Protein AF-A0A6I3SQH8-F1 (afdb_monomer_lite)

Organism: NCBI:txid1949069

Foldseek 3Di:
DDDDDDPPPPVVVVVVVVVVVLVVLVVVLVVLLVVLQVLVVVVPPDDPVVSVVVNVVSLVVNLVSLLVNLLVVVCVLDPDNLVVCVVVVQLLSVLLSVLLSLLLSLQLVLLVVQDPHVVSSVVSSVVLSVQLSVQLVVLDVVVDPLVVCSSVSVNVSSNVNSNSNNVSSNVSSVVSD

InterPro domains:
  IPR007140 Protein of unknown function DUF350 [PF03994] (52-176)

pLDDT: mean 79.18, std 15.87, range [34.41, 96.31]

Sequence (177 aa):
MRRRIRRGSESFCSSRALSLNIFRLICCVISFYRQASYYNSLRDKNGIIVYAVANYLIHLFLAAALLAVFFRAYTWMTPYDEVLLIRQGNHAAMLSLGGALLGFSLTIASSLLHTRNYQEFFAWAFGAMIVQALAYAIASRTLKNAKDQIESGNSAFGGLLGAIALAIGGINAACVS

Structure (mmCIF, N/CA/C/O backbone):
data_AF-A0A6I3SQH8-F1
#
_entry.id   AF-A0A6I3SQH8-F1
#
loop_
_atom_site.group_PDB
_atom_site.id
_atom_site.type_symbol
_atom_site.label_atom_id
_atom_site.label_alt_id
_atom_site.label_comp_id
_atom_site.label_asym_id
_atom_site.label_entity_id
_atom_site.label_seq_id
_atom_site.pdbx_PDB_ins_code
_atom_site.Cartn_x
_atom_site.Cartn_y
_atom_site.Cartn_z
_atom_site.occupancy
_atom_site.B_iso_or_equiv
_atom_site.auth_seq_id
_atom_site.auth_comp_id
_atom_site.auth_asym_id
_atom_site.auth_atom_id
_atom_site.pdbx_PDB_model_num
ATOM 1 N N . MET A 1 1 ? -32.405 -33.606 18.187 1.00 43.47 1 MET A N 1
ATOM 2 C CA . MET A 1 1 ? -31.352 -32.759 18.796 1.00 43.47 1 MET A CA 1
ATOM 3 C C . MET A 1 1 ? -29.968 -33.258 18.368 1.00 43.47 1 MET A C 1
ATOM 5 O O . MET A 1 1 ? -29.468 -34.172 18.998 1.00 43.47 1 MET A O 1
ATOM 9 N N . ARG A 1 2 ? -29.385 -32.751 17.263 1.00 47.16 2 ARG A N 1
ATOM 10 C CA . ARG A 1 2 ? -27.959 -32.938 16.873 1.00 47.16 2 ARG A CA 1
ATOM 11 C C . ARG A 1 2 ? -27.648 -32.174 15.573 1.00 47.16 2 ARG A C 1
ATOM 13 O O . ARG A 1 2 ? -27.840 -32.706 14.489 1.00 47.16 2 ARG A O 1
ATOM 20 N N . ARG A 1 3 ? -27.157 -30.934 15.681 1.00 44.72 3 ARG A N 1
ATOM 21 C CA . ARG A 1 3 ? -26.329 -30.261 14.657 1.00 44.72 3 ARG A CA 1
ATOM 22 C C . ARG A 1 3 ? -25.413 -29.255 15.353 1.00 44.72 3 ARG A C 1
ATOM 24 O O . ARG A 1 3 ? -25.754 -28.091 15.521 1.00 44.72 3 ARG A O 1
ATOM 31 N N . ARG A 1 4 ? -24.248 -29.718 15.789 1.00 52.16 4 ARG A N 1
ATOM 32 C CA . ARG A 1 4 ? -23.112 -28.862 16.136 1.00 52.16 4 ARG A CA 1
ATOM 33 C C . ARG A 1 4 ? -21.859 -29.602 15.657 1.00 52.16 4 ARG A C 1
ATOM 35 O O . ARG A 1 4 ? -21.801 -30.817 15.804 1.00 52.16 4 ARG A O 1
ATOM 42 N N . ILE A 1 5 ? -20.893 -28.849 15.121 1.00 50.50 5 ILE A N 1
ATOM 43 C CA . ILE A 1 5 ? -19.530 -29.260 14.718 1.00 50.50 5 ILE A CA 1
ATOM 44 C C . ILE A 1 5 ? -19.358 -29.658 13.227 1.00 50.50 5 ILE A C 1
ATOM 46 O O . ILE A 1 5 ? -19.128 -30.809 12.884 1.00 50.50 5 ILE A O 1
ATOM 50 N N . ARG A 1 6 ? -19.399 -28.662 12.327 1.00 46.78 6 ARG A N 1
ATOM 51 C CA . ARG A 1 6 ? -18.635 -28.620 11.052 1.00 46.78 6 ARG A CA 1
ATOM 52 C C . ARG A 1 6 ? -18.327 -27.159 10.673 1.00 46.78 6 ARG A C 1
ATOM 54 O O . ARG A 1 6 ? -18.840 -26.646 9.693 1.00 46.78 6 ARG A O 1
ATOM 61 N N . ARG A 1 7 ? -17.556 -26.440 11.494 1.00 48.38 7 ARG A N 1
ATOM 62 C CA . ARG A 1 7 ? -17.021 -25.104 11.127 1.00 48.38 7 ARG A CA 1
ATOM 63 C C . ARG A 1 7 ? -15.504 -24.973 11.313 1.00 48.38 7 ARG A C 1
ATOM 65 O O . ARG A 1 7 ? -14.962 -23.901 11.103 1.00 48.38 7 ARG A O 1
ATOM 72 N N . GLY A 1 8 ? -14.814 -26.048 11.705 1.00 39.22 8 GLY A N 1
ATOM 73 C CA . GLY A 1 8 ? -13.376 -26.006 11.999 1.00 39.22 8 GLY A CA 1
ATOM 74 C C . GLY A 1 8 ? -12.453 -26.378 10.832 1.00 39.22 8 GLY A C 1
ATOM 75 O O . GLY A 1 8 ? -11.296 -25.984 10.838 1.00 39.22 8 GLY A O 1
ATOM 76 N N . SER A 1 9 ? -12.927 -27.127 9.828 1.00 41.84 9 SER A N 1
ATOM 77 C CA . SER A 1 9 ? -12.063 -27.655 8.754 1.00 41.84 9 SER A CA 1
ATOM 78 C C . SER A 1 9 ? -11.973 -26.757 7.515 1.00 41.84 9 SER A C 1
ATOM 80 O O . SER A 1 9 ? -11.013 -26.863 6.757 1.00 41.84 9 SER A O 1
ATOM 82 N N . GLU A 1 10 ? -12.941 -25.861 7.300 1.00 41.12 10 GLU A N 1
ATOM 83 C CA . GLU A 1 10 ? -12.969 -24.984 6.117 1.00 41.12 10 GLU A CA 1
ATOM 84 C C . GLU A 1 10 ? -12.077 -23.743 6.281 1.00 41.12 10 GLU A C 1
ATOM 86 O O . GLU A 1 10 ? -11.415 -23.328 5.329 1.00 41.12 10 GLU A O 1
ATOM 91 N N . SER A 1 11 ? -11.959 -23.204 7.500 1.00 44.56 11 SER A N 1
ATOM 92 C CA . SER A 1 11 ? -11.063 -22.078 7.799 1.00 44.56 11 SER A CA 1
ATOM 93 C C . SER A 1 11 ? -9.583 -22.451 7.641 1.00 44.56 11 SER A C 1
ATOM 95 O O . SER A 1 11 ? -8.780 -21.648 7.167 1.00 44.56 11 SER A O 1
ATOM 97 N N . PHE A 1 12 ? -9.218 -23.695 7.959 1.00 35.50 12 PHE A N 1
ATOM 98 C CA . PHE A 1 12 ? -7.835 -24.171 7.880 1.00 35.50 12 PHE A CA 1
ATOM 99 C C . PHE A 1 12 ? -7.396 -24.521 6.444 1.00 35.50 12 PHE A C 1
ATOM 101 O O . PHE A 1 12 ? -6.241 -24.295 6.075 1.00 35.50 12 PHE A O 1
ATOM 108 N N . CYS A 1 13 ? -8.320 -25.018 5.608 1.00 34.41 13 CYS A N 1
ATOM 109 C CA . CYS A 1 13 ? -8.056 -25.343 4.200 1.00 34.41 13 CYS A CA 1
ATOM 110 C C . CYS A 1 13 ? -7.886 -24.075 3.339 1.00 34.41 13 CYS A C 1
ATOM 112 O O . CYS A 1 13 ? -6.969 -24.001 2.520 1.00 34.41 13 CYS A O 1
ATOM 114 N N . SER A 1 14 ? -8.684 -23.033 3.610 1.00 45.41 14 SER A N 1
ATOM 115 C CA . SER A 1 14 ? -8.503 -21.702 3.012 1.00 45.41 14 SER A CA 1
ATOM 116 C C . SER A 1 14 ? -7.133 -21.112 3.370 1.00 45.41 14 SER A C 1
ATOM 118 O O . SER A 1 14 ? -6.395 -20.677 2.494 1.00 45.41 14 SER A O 1
ATOM 120 N N . SER A 1 15 ? -6.721 -21.198 4.638 1.00 45.94 15 SER A N 1
ATOM 121 C CA . SER A 1 15 ? -5.464 -20.605 5.114 1.00 45.94 15 SER A CA 1
ATOM 122 C C . SER A 1 15 ? -4.194 -21.230 4.492 1.00 45.94 15 SER A C 1
ATOM 124 O O . SER A 1 15 ? -3.260 -20.504 4.143 1.00 45.94 15 SER A O 1
ATOM 126 N N . ARG A 1 16 ? -4.158 -22.556 4.256 1.00 41.12 16 ARG A N 1
ATOM 127 C CA . ARG A 1 16 ? -3.003 -23.240 3.621 1.00 41.12 16 ARG A CA 1
ATOM 128 C C . ARG A 1 16 ? -2.921 -23.062 2.101 1.00 41.12 16 ARG A C 1
ATOM 130 O O . ARG A 1 16 ? -1.822 -22.900 1.578 1.00 41.12 16 AR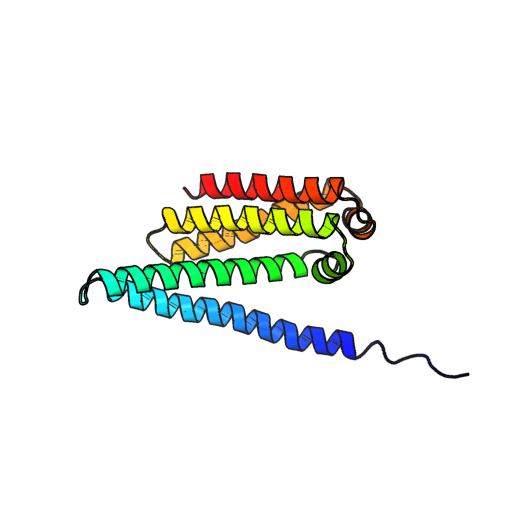G A O 1
ATOM 137 N N . ALA A 1 17 ? -4.048 -23.054 1.387 1.00 43.03 17 ALA A N 1
ATOM 138 C CA . ALA A 1 17 ? -4.060 -22.756 -0.052 1.00 43.03 17 ALA A CA 1
ATOM 139 C C . ALA A 1 17 ? -3.636 -21.299 -0.336 1.00 43.03 17 ALA A C 1
ATOM 141 O O . ALA A 1 17 ? -3.051 -20.982 -1.372 1.00 43.03 17 ALA A O 1
ATOM 142 N N . LEU A 1 18 ? -3.892 -20.416 0.626 1.00 44.94 18 LEU A N 1
ATOM 143 C CA . LEU A 1 18 ? -3.643 -18.985 0.542 1.00 44.94 18 LEU A CA 1
ATOM 144 C C . LEU A 1 18 ? -2.188 -18.601 0.868 1.00 44.94 18 LEU A C 1
ATOM 146 O O . LEU A 1 18 ? -1.668 -17.672 0.249 1.00 44.94 18 LEU A O 1
ATOM 150 N N . SER A 1 19 ? -1.490 -19.336 1.747 1.00 47.09 19 SER A N 1
ATOM 151 C CA . SER A 1 19 ? -0.040 -19.143 1.955 1.00 47.09 19 SER A CA 1
ATOM 152 C C . SER A 1 19 ? 0.786 -19.584 0.737 1.00 47.09 19 SER A C 1
ATOM 154 O O . SER A 1 19 ? 1.774 -18.933 0.389 1.00 47.09 19 SER A O 1
ATOM 156 N N . LEU A 1 20 ? 0.321 -20.611 0.011 1.00 52.59 20 LEU A N 1
ATOM 157 C CA . LEU A 1 20 ? 0.915 -21.049 -1.257 1.00 52.59 20 LEU A CA 1
ATOM 158 C C . LEU A 1 20 ? 0.826 -19.973 -2.354 1.00 52.59 20 LEU A C 1
ATOM 160 O O . LEU A 1 20 ? 1.751 -19.828 -3.153 1.00 52.59 20 LEU A O 1
ATOM 164 N N . ASN A 1 21 ? -0.262 -19.196 -2.387 1.00 62.44 21 ASN A N 1
ATOM 165 C CA . ASN A 1 21 ? -0.460 -18.129 -3.373 1.00 62.44 21 ASN A CA 1
ATOM 166 C C . ASN A 1 21 ? 0.418 -16.902 -3.110 1.00 62.44 21 ASN A C 1
ATOM 168 O O . ASN A 1 21 ? 0.880 -16.285 -4.064 1.00 62.44 21 ASN A O 1
ATOM 172 N N . ILE A 1 22 ? 0.7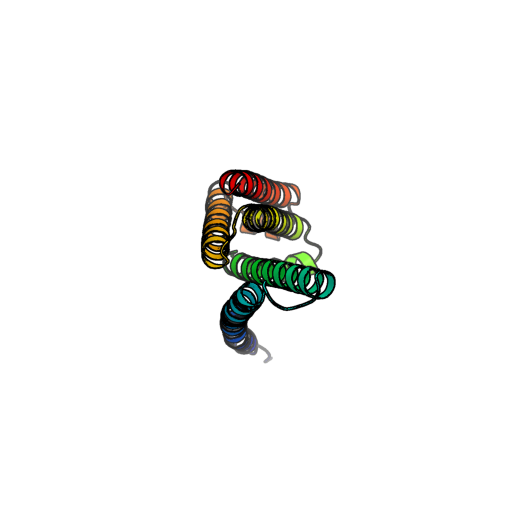02 -16.570 -1.848 1.00 58.47 22 ILE A N 1
ATOM 173 C CA . ILE A 1 22 ? 1.614 -15.467 -1.497 1.00 58.47 22 ILE A CA 1
ATOM 174 C C . ILE A 1 22 ? 3.041 -15.802 -1.902 1.00 58.47 22 ILE A C 1
ATOM 176 O O . ILE A 1 22 ? 3.697 -14.995 -2.555 1.00 58.47 22 ILE A O 1
ATOM 180 N N . PHE A 1 23 ? 3.509 -17.001 -1.556 1.00 63.00 23 PHE A N 1
ATOM 181 C CA . PHE A 1 23 ? 4.850 -17.425 -1.938 1.00 63.00 23 PHE A CA 1
ATOM 182 C C . PHE A 1 23 ? 4.987 -17.460 -3.466 1.00 63.00 23 PHE A C 1
ATOM 184 O O . PHE A 1 23 ? 5.968 -16.964 -4.011 1.00 63.00 23 PHE A O 1
ATOM 191 N N . ARG A 1 24 ? 3.947 -17.923 -4.176 1.00 68.19 24 ARG A N 1
ATOM 192 C CA . ARG A 1 24 ? 3.868 -17.837 -5.643 1.00 68.19 24 ARG A CA 1
ATOM 193 C C . ARG A 1 24 ? 3.864 -16.403 -6.171 1.00 68.19 24 ARG A C 1
ATOM 195 O O . ARG A 1 24 ? 4.532 -16.160 -7.168 1.00 68.19 24 ARG A O 1
ATOM 202 N N . LEU A 1 25 ? 3.157 -15.467 -5.540 1.00 65.62 25 LEU A N 1
ATOM 203 C CA . LEU A 1 25 ? 3.104 -14.067 -5.972 1.00 65.62 25 LEU A CA 1
ATOM 204 C C . LEU A 1 25 ? 4.455 -13.371 -5.761 1.00 65.62 25 LEU A C 1
ATOM 206 O O . LEU A 1 25 ? 4.941 -12.708 -6.668 1.00 65.62 25 LEU A O 1
ATOM 210 N N . ILE A 1 26 ? 5.105 -13.595 -4.617 1.00 70.00 26 ILE A N 1
ATOM 211 C CA . ILE A 1 26 ? 6.455 -13.089 -4.330 1.00 70.00 26 ILE A CA 1
ATOM 212 C C . ILE A 1 26 ? 7.463 -13.689 -5.317 1.00 70.00 26 ILE A C 1
ATOM 214 O O . ILE A 1 26 ? 8.221 -12.951 -5.944 1.00 70.00 26 ILE A O 1
ATOM 218 N N . CYS A 1 27 ? 7.437 -15.008 -5.535 1.00 64.50 27 CYS A N 1
ATOM 219 C CA . CYS A 1 27 ? 8.270 -15.653 -6.551 1.00 64.50 27 CYS A CA 1
ATOM 220 C C . CYS A 1 27 ? 7.971 -15.133 -7.965 1.00 64.50 27 CYS A C 1
ATOM 222 O O . CYS A 1 27 ? 8.899 -14.974 -8.752 1.00 64.50 27 CYS A O 1
ATOM 224 N N . CYS A 1 28 ? 6.711 -14.830 -8.289 1.00 67.88 28 CYS A N 1
ATOM 225 C CA . CYS A 1 28 ? 6.313 -14.247 -9.570 1.00 67.88 28 CYS A CA 1
ATOM 226 C C . CYS A 1 28 ? 6.888 -12.836 -9.737 1.00 67.88 28 CYS A C 1
ATOM 228 O O . CYS A 1 28 ? 7.470 -12.546 -10.778 1.00 67.88 28 CYS A O 1
ATOM 230 N N . VAL A 1 29 ? 6.826 -12.002 -8.695 1.00 70.88 29 VAL A N 1
ATOM 231 C CA . VAL A 1 29 ? 7.428 -10.662 -8.680 1.00 70.88 29 VAL A CA 1
ATOM 232 C C . VAL A 1 29 ? 8.947 -10.738 -8.849 1.00 70.88 29 VAL A C 1
ATOM 234 O O . VAL A 1 29 ? 9.502 -10.011 -9.667 1.00 70.88 29 VAL A O 1
ATOM 237 N N . ILE A 1 30 ? 9.621 -11.664 -8.161 1.00 72.00 30 ILE A N 1
ATOM 238 C CA . ILE A 1 30 ? 11.072 -11.887 -8.295 1.00 72.00 30 ILE A CA 1
ATOM 239 C C . ILE A 1 30 ? 11.434 -12.415 -9.695 1.00 72.00 30 ILE A C 1
ATOM 241 O O . ILE A 1 30 ? 12.426 -11.991 -10.294 1.00 72.00 30 ILE A O 1
ATOM 245 N N . SER A 1 31 ? 10.628 -13.322 -10.251 1.00 69.38 31 SER A N 1
ATOM 246 C CA . SER A 1 31 ? 10.831 -13.854 -11.602 1.00 69.38 31 SER A CA 1
ATOM 247 C C . SER A 1 31 ? 10.619 -12.772 -12.665 1.00 69.38 31 SER A C 1
ATOM 249 O O . SER A 1 31 ? 11.398 -12.677 -13.612 1.00 69.38 31 SER A O 1
ATOM 251 N N . PHE A 1 32 ? 9.609 -11.918 -12.488 1.00 67.50 32 PHE A N 1
ATOM 252 C CA . PHE A 1 32 ? 9.332 -10.790 -13.374 1.00 67.50 32 PHE A CA 1
ATOM 253 C C . PHE A 1 32 ? 10.393 -9.690 -13.248 1.00 67.50 32 PHE A C 1
ATOM 255 O O . PHE A 1 32 ? 10.810 -9.138 -14.259 1.00 67.50 32 PHE A O 1
ATOM 262 N N . TYR A 1 33 ? 10.917 -9.434 -12.046 1.00 63.16 33 TYR A N 1
ATOM 263 C CA . TYR A 1 33 ? 12.092 -8.583 -11.831 1.00 63.16 33 TYR A CA 1
ATOM 264 C C . TYR A 1 33 ? 13.287 -9.052 -12.675 1.00 63.16 33 TYR A C 1
ATOM 266 O O . TYR A 1 33 ? 13.941 -8.249 -13.345 1.00 63.16 33 TYR A O 1
ATOM 274 N N . ARG A 1 34 ? 13.547 -10.365 -12.696 1.00 65.69 34 ARG A N 1
ATOM 275 C CA . ARG A 1 34 ? 14.641 -10.946 -13.488 1.00 65.69 34 ARG A CA 1
ATOM 276 C C . ARG A 1 34 ? 14.420 -10.729 -14.989 1.00 65.69 34 ARG A C 1
ATOM 278 O O . ARG A 1 34 ? 15.361 -10.393 -15.703 1.00 65.69 34 ARG A O 1
ATOM 285 N N . GLN A 1 35 ? 13.169 -10.840 -15.437 1.00 66.56 35 GLN A N 1
ATOM 286 C CA . GLN A 1 35 ? 12.752 -10.559 -16.813 1.00 66.56 35 GLN A CA 1
ATOM 287 C C . GLN A 1 35 ? 12.894 -9.066 -17.176 1.00 66.56 35 GLN A C 1
ATOM 289 O O . GLN A 1 35 ? 13.396 -8.729 -18.246 1.00 66.56 35 GLN A O 1
ATOM 294 N N . ALA A 1 36 ? 12.496 -8.165 -16.276 1.00 64.31 36 ALA A N 1
ATOM 295 C CA . ALA A 1 36 ? 12.576 -6.714 -16.444 1.00 64.31 36 ALA A CA 1
ATOM 296 C C . ALA A 1 36 ? 14.029 -6.217 -16.520 1.00 64.31 36 ALA A C 1
ATOM 298 O O . ALA A 1 36 ? 14.368 -5.382 -17.362 1.00 64.31 36 ALA A O 1
ATOM 299 N N . SER A 1 37 ? 14.908 -6.780 -15.684 1.00 64.19 37 SER A N 1
ATOM 300 C CA . SER A 1 37 ? 16.352 -6.524 -15.720 1.00 64.19 37 SER A CA 1
ATOM 301 C C . SER A 1 37 ? 16.974 -6.956 -17.056 1.00 64.19 37 SER A C 1
ATOM 303 O O . SER A 1 37 ? 17.787 -6.219 -17.613 1.00 64.19 37 SER A O 1
ATOM 305 N N . TYR A 1 38 ? 16.525 -8.081 -17.622 1.00 63.47 38 TYR A N 1
ATOM 306 C CA . TYR A 1 38 ? 16.952 -8.545 -18.944 1.00 63.47 38 TYR A CA 1
ATOM 307 C C . TYR A 1 38 ? 16.487 -7.606 -20.075 1.00 63.47 38 TYR A C 1
ATOM 309 O O . TYR A 1 38 ? 17.270 -7.267 -20.961 1.00 63.47 38 TYR A O 1
ATOM 317 N N . TYR A 1 39 ? 15.247 -7.102 -20.010 1.00 61.38 39 TYR A N 1
ATOM 318 C CA . TYR A 1 39 ? 14.709 -6.141 -20.986 1.00 61.38 39 TYR A CA 1
ATOM 319 C C . TYR A 1 39 ? 15.437 -4.787 -20.961 1.00 61.38 39 TYR A C 1
ATOM 321 O O . TYR A 1 39 ? 15.689 -4.208 -22.017 1.00 61.38 39 TYR A O 1
ATOM 329 N N . ASN A 1 40 ? 15.839 -4.301 -19.779 1.00 63.09 40 ASN A N 1
ATOM 330 C CA . ASN A 1 40 ? 16.640 -3.076 -19.655 1.00 63.09 40 ASN A CA 1
ATOM 331 C C . ASN A 1 40 ? 18.044 -3.236 -20.273 1.00 63.09 40 ASN A C 1
ATOM 333 O O . ASN A 1 40 ? 18.599 -2.272 -20.789 1.00 63.09 40 ASN A O 1
ATOM 337 N N . SER A 1 41 ? 18.604 -4.453 -20.297 1.00 61.44 41 SER A N 1
ATOM 338 C CA . SER A 1 41 ? 19.868 -4.739 -20.996 1.00 61.44 41 SER A CA 1
ATOM 339 C C . SER A 1 41 ? 19.712 -4.812 -22.520 1.00 61.44 41 SER A C 1
ATOM 341 O O . SER A 1 41 ? 20.690 -4.629 -23.240 1.00 61.44 41 SER A O 1
ATOM 343 N N . LEU A 1 42 ? 18.498 -5.044 -23.029 1.00 61.75 42 LEU A N 1
ATOM 344 C CA . LEU A 1 42 ? 18.185 -4.989 -24.458 1.00 61.75 42 LEU A CA 1
ATOM 345 C C . LEU A 1 42 ? 17.964 -3.554 -24.959 1.00 61.75 42 LEU A C 1
ATOM 347 O O . LEU A 1 42 ? 17.596 -3.414 -26.115 1.00 61.75 42 LEU A O 1
ATOM 351 N N . ARG A 1 43 ? 18.205 -2.510 -24.146 1.00 63.19 43 ARG A N 1
ATOM 352 C CA . ARG A 1 43 ? 18.052 -1.066 -24.451 1.00 63.19 43 ARG A CA 1
ATOM 353 C C . ARG A 1 43 ? 18.675 -0.606 -25.785 1.00 63.19 43 ARG A C 1
ATOM 355 O O . ARG A 1 43 ? 18.283 0.436 -26.292 1.00 63.19 43 ARG A O 1
ATOM 362 N N . ASP A 1 44 ? 19.599 -1.374 -26.354 1.00 57.22 44 ASP A N 1
ATOM 363 C CA . ASP A 1 44 ? 20.544 -0.913 -27.376 1.00 57.22 44 ASP A CA 1
ATOM 364 C C . ASP A 1 44 ? 20.248 -1.371 -28.830 1.00 57.22 44 ASP A C 1
ATOM 366 O O . ASP A 1 44 ? 21.041 -1.076 -29.716 1.00 57.22 44 ASP A O 1
ATOM 370 N N . LYS A 1 45 ? 19.161 -2.125 -29.127 1.00 61.47 45 LYS A N 1
ATOM 371 C CA . LYS A 1 45 ? 19.037 -2.842 -30.435 1.00 61.47 45 LYS A CA 1
ATOM 372 C C . LYS A 1 45 ? 17.729 -2.748 -31.269 1.00 61.47 45 LYS A C 1
ATOM 374 O O . LYS A 1 45 ? 17.756 -3.144 -32.427 1.00 61.47 45 LYS A O 1
ATOM 379 N N . ASN A 1 46 ? 16.610 -2.216 -30.772 1.00 59.53 46 ASN A N 1
ATOM 380 C CA . ASN A 1 46 ? 15.271 -2.204 -31.412 1.00 59.53 46 ASN A CA 1
ATOM 381 C C . ASN A 1 46 ? 14.658 -0.779 -31.532 1.00 59.53 46 ASN A C 1
ATOM 383 O O . ASN A 1 46 ? 15.192 0.219 -31.058 1.00 59.53 46 ASN A O 1
ATOM 387 N N . GLY A 1 47 ? 13.508 -0.654 -32.198 1.00 64.88 47 GLY A N 1
ATOM 388 C CA . GLY A 1 47 ? 12.842 0.634 -32.435 1.00 64.88 47 G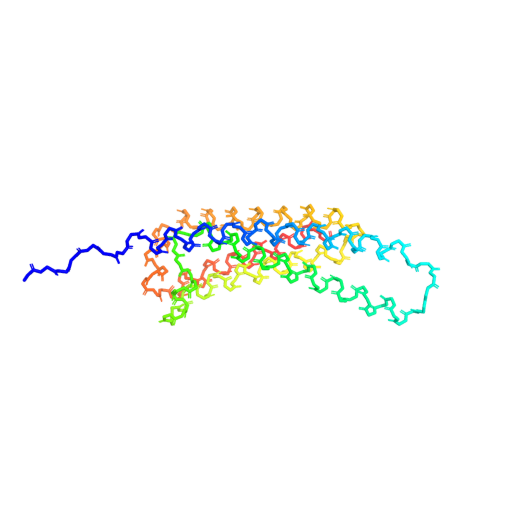LY A CA 1
ATOM 389 C C . GLY A 1 47 ? 12.330 1.339 -31.166 1.00 64.88 47 GLY A C 1
ATOM 390 O O . GLY A 1 47 ? 11.762 0.711 -30.271 1.00 64.88 47 GLY A O 1
ATOM 391 N N . ILE A 1 48 ? 12.465 2.671 -31.140 1.00 73.12 48 ILE A N 1
ATOM 392 C CA . ILE A 1 48 ? 12.142 3.583 -30.020 1.00 73.12 48 ILE A CA 1
ATOM 393 C C . ILE A 1 48 ? 10.746 3.324 -29.414 1.00 73.12 48 ILE A C 1
ATOM 395 O O . ILE A 1 48 ? 10.598 3.287 -28.194 1.00 73.12 48 ILE A O 1
ATOM 399 N N . ILE A 1 49 ? 9.722 3.095 -30.247 1.00 75.62 49 ILE A N 1
ATOM 400 C CA . ILE A 1 49 ? 8.329 2.930 -29.789 1.00 75.62 49 ILE A CA 1
ATOM 401 C C . ILE A 1 49 ? 8.117 1.593 -29.065 1.00 75.62 49 ILE A C 1
ATOM 403 O O . ILE A 1 49 ? 7.508 1.563 -27.997 1.00 75.62 49 ILE A O 1
ATOM 407 N N . VAL A 1 50 ? 8.644 0.488 -29.604 1.00 75.69 50 VAL A N 1
ATOM 408 C CA . VAL A 1 50 ? 8.468 -0.852 -29.012 1.00 75.69 50 VAL A CA 1
ATOM 409 C C . VAL A 1 50 ? 9.113 -0.913 -27.626 1.00 75.69 50 VAL A C 1
ATOM 411 O O . VAL A 1 50 ? 8.548 -1.494 -26.701 1.00 75.69 50 VAL A O 1
ATOM 414 N N . TYR A 1 51 ? 10.256 -0.250 -27.450 1.00 74.31 51 TYR A N 1
ATOM 415 C CA . TYR A 1 51 ? 10.907 -0.148 -26.147 1.00 74.31 51 TYR A CA 1
ATOM 416 C C . TYR A 1 51 ? 10.169 0.729 -25.150 1.00 74.31 51 TYR A C 1
ATOM 418 O O . TYR A 1 51 ? 10.064 0.349 -23.984 1.00 74.31 51 TYR A O 1
ATOM 426 N N . ALA A 1 52 ? 9.661 1.884 -25.585 1.00 76.31 52 ALA A N 1
ATOM 427 C CA . ALA A 1 52 ? 8.901 2.768 -24.710 1.00 76.31 52 ALA A CA 1
ATOM 428 C C . ALA A 1 52 ? 7.652 2.056 -24.164 1.00 76.31 52 ALA A C 1
ATOM 430 O O . ALA A 1 52 ? 7.414 2.061 -22.955 1.00 76.31 52 ALA A O 1
ATOM 431 N N . VAL A 1 53 ? 6.916 1.360 -25.039 1.00 80.81 53 VAL A N 1
ATOM 432 C CA . VAL A 1 53 ? 5.729 0.581 -24.658 1.00 80.81 53 VAL A CA 1
ATOM 433 C C . VAL A 1 53 ? 6.098 -0.578 -23.730 1.00 80.81 53 VAL A C 1
ATOM 435 O O . VAL A 1 53 ? 5.454 -0.760 -22.698 1.00 80.81 53 VAL A O 1
ATOM 438 N N . ALA A 1 54 ? 7.153 -1.337 -24.041 1.00 81.31 54 ALA A N 1
ATOM 439 C CA . ALA A 1 54 ? 7.584 -2.449 -23.195 1.00 81.31 54 ALA A CA 1
ATOM 440 C C . ALA A 1 54 ? 8.012 -1.984 -21.792 1.00 81.31 54 ALA A C 1
ATOM 442 O O . ALA A 1 54 ? 7.589 -2.574 -20.799 1.00 81.31 54 ALA A O 1
ATOM 443 N N . ASN A 1 55 ? 8.793 -0.901 -21.689 1.00 77.56 55 ASN A N 1
ATOM 444 C CA . ASN A 1 55 ? 9.196 -0.345 -20.397 1.00 77.56 55 ASN A CA 1
ATOM 445 C C . ASN A 1 55 ? 7.993 0.133 -19.587 1.00 77.56 55 ASN A C 1
ATOM 447 O O . ASN A 1 55 ? 7.899 -0.201 -18.407 1.00 77.56 55 ASN A O 1
ATOM 451 N N . TYR A 1 56 ? 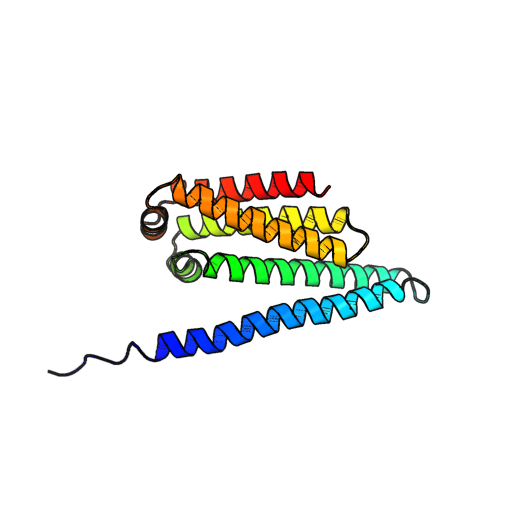7.058 0.852 -20.210 1.00 81.44 56 TYR A N 1
ATOM 452 C CA . TYR A 1 56 ? 5.827 1.276 -19.546 1.00 81.44 56 TYR A CA 1
ATOM 453 C C . TYR A 1 56 ? 5.062 0.083 -18.949 1.00 81.44 56 TYR A C 1
ATOM 455 O O . TYR A 1 56 ? 4.738 0.095 -17.761 1.00 81.44 56 TYR A O 1
ATOM 463 N N . LEU A 1 57 ? 4.842 -0.977 -19.737 1.00 86.62 57 LEU A N 1
ATOM 464 C CA . LEU A 1 57 ? 4.127 -2.173 -19.279 1.00 86.62 57 LEU A CA 1
ATOM 465 C C . LEU A 1 57 ? 4.858 -2.887 -18.137 1.00 86.62 57 LEU A C 1
ATOM 467 O O . LEU A 1 57 ? 4.218 -3.337 -17.188 1.00 86.62 57 LEU A O 1
ATOM 471 N N . ILE A 1 58 ? 6.189 -2.961 -18.200 1.00 84.31 58 ILE A N 1
ATOM 472 C CA . ILE A 1 58 ? 7.013 -3.552 -17.142 1.00 84.31 58 ILE A CA 1
ATOM 473 C C . ILE A 1 58 ? 6.874 -2.760 -15.837 1.00 84.31 58 ILE A C 1
ATOM 475 O O . ILE A 1 58 ? 6.615 -3.364 -14.798 1.00 84.31 58 ILE A O 1
ATOM 479 N N . HIS A 1 59 ? 7.007 -1.431 -15.878 1.00 81.81 59 HIS A N 1
ATOM 480 C CA . HIS A 1 59 ? 6.922 -0.591 -14.676 1.00 81.81 59 HIS A CA 1
ATOM 481 C C . HIS A 1 59 ? 5.509 -0.628 -14.081 1.00 81.81 59 HIS A C 1
ATOM 483 O O . HIS A 1 59 ? 5.358 -0.788 -12.869 1.00 81.81 59 HIS A O 1
ATOM 489 N N . LEU A 1 60 ? 4.477 -0.566 -14.929 1.00 85.88 60 LEU A N 1
ATOM 490 C CA . LEU A 1 60 ? 3.080 -0.668 -14.509 1.00 85.88 60 LEU A CA 1
ATOM 491 C C . LEU A 1 60 ? 2.790 -2.015 -13.835 1.00 85.88 60 LEU A C 1
ATOM 493 O O . LEU A 1 60 ? 2.207 -2.050 -12.751 1.00 85.88 60 LEU A O 1
ATOM 497 N N . PHE A 1 61 ? 3.219 -3.122 -14.449 1.00 88.00 61 PHE A N 1
ATOM 498 C CA . PHE A 1 61 ? 3.022 -4.456 -13.887 1.00 88.00 61 PHE A CA 1
ATOM 499 C C . PHE A 1 61 ? 3.773 -4.626 -12.564 1.00 88.00 61 PHE A C 1
ATOM 501 O O . PHE A 1 61 ? 3.212 -5.152 -11.604 1.00 88.00 61 PHE A O 1
ATOM 508 N N . LEU A 1 62 ? 5.018 -4.146 -12.483 1.00 86.31 62 LEU A N 1
ATOM 509 C CA . LEU A 1 62 ? 5.833 -4.231 -11.273 1.00 86.31 62 LEU A CA 1
ATOM 510 C C . LEU A 1 62 ? 5.203 -3.456 -10.109 1.00 86.31 62 LEU A C 1
ATOM 512 O O . LEU A 1 62 ? 5.086 -3.990 -9.005 1.00 86.31 62 LEU A O 1
ATOM 516 N N . ALA A 1 63 ? 4.749 -2.228 -10.371 1.00 87.75 63 ALA A N 1
ATOM 517 C CA . ALA A 1 63 ? 4.052 -1.396 -9.396 1.00 87.75 63 ALA A CA 1
ATOM 518 C C . ALA A 1 63 ? 2.751 -2.051 -8.920 1.00 87.75 63 ALA A C 1
ATOM 520 O O . ALA A 1 63 ? 2.515 -2.154 -7.716 1.00 87.75 63 ALA A O 1
ATOM 521 N N . ALA A 1 64 ? 1.931 -2.547 -9.852 1.00 89.62 64 ALA A N 1
ATOM 522 C CA . ALA A 1 64 ? 0.678 -3.223 -9.533 1.00 89.62 64 ALA A CA 1
ATOM 523 C C . ALA A 1 64 ? 0.911 -4.496 -8.707 1.00 89.62 64 ALA A C 1
ATOM 525 O O . ALA A 1 64 ? 0.197 -4.748 -7.735 1.00 89.62 64 ALA A O 1
ATOM 526 N N . ALA A 1 65 ? 1.933 -5.282 -9.051 1.00 89.00 65 ALA A N 1
ATOM 527 C CA . ALA A 1 65 ? 2.265 -6.497 -8.325 1.00 89.00 65 ALA A CA 1
ATOM 528 C C . ALA A 1 65 ? 2.774 -6.194 -6.906 1.00 89.00 65 ALA A C 1
ATOM 530 O O . ALA A 1 65 ? 2.344 -6.847 -5.955 1.00 89.00 65 ALA A O 1
ATOM 531 N N . LEU A 1 66 ? 3.618 -5.171 -6.730 1.00 88.69 66 LEU A N 1
ATOM 532 C CA . LEU A 1 66 ? 4.056 -4.714 -5.406 1.00 88.69 66 LEU A CA 1
ATOM 533 C C . LEU A 1 66 ? 2.901 -4.179 -4.559 1.00 88.69 66 LEU A C 1
ATOM 535 O O . LEU A 1 66 ? 2.814 -4.508 -3.376 1.00 88.69 66 LEU A O 1
ATOM 539 N N . LEU A 1 67 ? 1.989 -3.408 -5.152 1.00 90.94 67 LEU A N 1
ATOM 540 C CA . LEU A 1 67 ? 0.790 -2.929 -4.467 1.00 90.94 67 LEU A CA 1
ATOM 541 C C . LEU A 1 67 ? -0.110 -4.096 -4.031 1.00 90.94 67 LEU A C 1
ATOM 543 O O . LEU A 1 67 ? -0.621 -4.091 -2.913 1.00 90.94 67 LEU A O 1
ATOM 547 N N . ALA A 1 68 ? -0.255 -5.130 -4.866 1.00 89.75 68 ALA A N 1
ATOM 548 C CA . ALA A 1 68 ? -1.004 -6.338 -4.518 1.00 89.75 68 ALA A CA 1
ATOM 549 C C . ALA A 1 68 ? -0.336 -7.133 -3.380 1.00 89.75 68 ALA A C 1
ATOM 551 O O . ALA A 1 68 ? -1.023 -7.620 -2.477 1.00 89.75 68 ALA A O 1
ATOM 552 N N . VAL A 1 69 ? 0.999 -7.235 -3.386 1.00 89.94 69 VAL A N 1
ATOM 553 C CA . VAL A 1 69 ? 1.767 -7.826 -2.278 1.00 89.94 69 VAL A CA 1
ATOM 554 C C . VAL A 1 69 ? 1.556 -7.020 -0.996 1.00 89.94 69 VAL A C 1
ATOM 556 O O . VAL A 1 69 ? 1.273 -7.615 0.041 1.00 89.94 69 VAL A O 1
ATOM 559 N N . PHE A 1 70 ? 1.622 -5.687 -1.063 1.00 89.94 70 PHE A N 1
ATOM 560 C CA . PHE A 1 70 ? 1.383 -4.810 0.084 1.00 89.94 70 PHE A CA 1
ATOM 561 C C . PHE A 1 70 ? -0.035 -4.948 0.637 1.00 89.94 70 PHE A C 1
ATOM 563 O O . PHE A 1 70 ? -0.190 -5.191 1.827 1.00 89.94 70 PHE A O 1
ATOM 570 N N . PHE A 1 71 ? -1.061 -4.879 -0.216 1.00 90.06 71 PHE A N 1
ATOM 571 C CA . PHE A 1 71 ? -2.457 -5.118 0.167 1.00 90.06 71 PHE A CA 1
ATOM 572 C C . PHE A 1 71 ? -2.602 -6.427 0.946 1.00 90.06 71 PHE A C 1
ATOM 574 O O . PHE A 1 71 ? -3.254 -6.501 1.991 1.00 90.06 71 PHE A O 1
ATOM 581 N N . ARG A 1 72 ? -1.952 -7.482 0.450 1.00 86.81 72 ARG A N 1
ATOM 582 C CA . ARG A 1 72 ? -2.021 -8.799 1.069 1.00 86.81 72 ARG A CA 1
ATOM 583 C C . ARG A 1 72 ? -1.253 -8.878 2.387 1.00 86.81 72 ARG A C 1
ATOM 585 O O . ARG A 1 72 ? -1.743 -9.497 3.326 1.00 86.81 72 ARG A O 1
ATOM 592 N N . ALA A 1 73 ? -0.071 -8.275 2.458 1.00 86.94 73 ALA A N 1
ATOM 593 C CA . ALA A 1 73 ? 0.709 -8.193 3.687 1.00 86.94 73 ALA A CA 1
ATOM 594 C C . ALA A 1 73 ? -0.034 -7.378 4.758 1.00 86.94 73 ALA A C 1
ATOM 596 O O . ALA A 1 73 ? -0.103 -7.799 5.910 1.00 86.94 73 ALA A O 1
ATOM 597 N N . TYR A 1 74 ? -0.650 -6.264 4.361 1.00 85.94 74 TYR A N 1
ATOM 598 C CA . TYR A 1 74 ? -1.402 -5.373 5.237 1.00 85.94 74 TYR A CA 1
ATOM 599 C C . TYR A 1 74 ? -2.627 -6.073 5.834 1.00 85.94 74 TYR A C 1
ATOM 601 O O . TYR A 1 74 ? -2.719 -6.189 7.052 1.00 85.94 74 TYR A O 1
ATOM 609 N N . THR A 1 75 ? -3.486 -6.656 4.989 1.00 85.94 75 THR A N 1
ATOM 610 C CA . THR A 1 75 ? -4.672 -7.429 5.423 1.00 85.94 75 THR A CA 1
ATOM 611 C C . THR A 1 75 ? -4.333 -8.655 6.278 1.00 85.94 75 THR A C 1
ATOM 613 O O . THR A 1 75 ? -5.186 -9.154 7.002 1.00 85.94 75 THR A O 1
ATOM 616 N N . TRP A 1 76 ? -3.108 -9.185 6.188 1.00 81.50 76 TRP A N 1
ATOM 617 C CA . TRP A 1 76 ? -2.652 -10.274 7.057 1.00 81.50 76 TRP A CA 1
ATOM 618 C C . TRP A 1 76 ? -2.118 -9.775 8.403 1.00 81.50 76 TRP A C 1
ATOM 620 O O . TRP A 1 76 ? -2.218 -10.479 9.408 1.00 81.50 76 TRP A O 1
ATOM 630 N N . MET A 1 77 ? -1.542 -8.574 8.425 1.00 77.00 77 MET A N 1
ATOM 631 C CA . MET A 1 77 ? -1.019 -7.959 9.638 1.00 77.00 77 MET A CA 1
ATOM 632 C C . MET A 1 77 ? -2.128 -7.337 10.495 1.00 77.00 77 MET A C 1
ATOM 634 O O . MET A 1 77 ? -1.984 -7.254 11.719 1.00 77.00 77 MET A O 1
ATOM 638 N N . THR A 1 78 ? -3.230 -6.897 9.884 1.00 80.75 78 THR A N 1
ATOM 639 C CA . THR A 1 78 ? -4.371 -6.351 10.617 1.00 80.75 78 THR A CA 1
ATOM 640 C C . THR A 1 78 ? -5.206 -7.468 11.273 1.00 80.75 78 THR A C 1
ATOM 642 O O . THR A 1 78 ? -5.410 -8.533 10.697 1.00 80.75 78 THR A O 1
ATOM 645 N N . PRO A 1 79 ? -5.674 -7.283 12.527 1.00 75.31 79 PRO A N 1
ATOM 646 C CA . PRO A 1 79 ? -6.333 -8.342 13.302 1.00 75.31 79 PRO A CA 1
ATOM 647 C C . PRO A 1 79 ? -7.827 -8.539 12.968 1.00 75.31 79 PRO A C 1
ATOM 649 O O . PRO A 1 79 ? -8.525 -9.253 13.698 1.00 75.31 79 PRO A O 1
ATOM 652 N N . TYR A 1 80 ? -8.334 -7.878 11.925 1.00 79.50 80 TYR A N 1
ATOM 653 C CA . TYR A 1 80 ? -9.723 -7.927 11.466 1.00 79.50 80 TYR A CA 1
ATOM 654 C C . TYR A 1 80 ? -9.773 -8.100 9.942 1.00 79.50 80 TYR A C 1
ATOM 656 O O . TYR A 1 80 ? -8.912 -7.603 9.222 1.00 79.50 80 TYR A O 1
ATOM 664 N N . ASP A 1 81 ? -10.796 -8.799 9.441 1.00 82.69 81 ASP A N 1
ATOM 665 C CA . ASP A 1 81 ? -10.957 -9.077 8.009 1.00 82.69 81 ASP A CA 1
ATOM 666 C C . ASP A 1 81 ? -11.504 -7.848 7.264 1.00 82.69 81 ASP A C 1
ATOM 668 O O . ASP A 1 81 ? -12.701 -7.734 6.992 1.00 82.69 81 ASP A O 1
ATOM 672 N N . GLU A 1 82 ? -10.620 -6.922 6.896 1.00 84.75 82 GLU A N 1
ATOM 673 C CA . GLU A 1 82 ? -10.970 -5.694 6.164 1.00 84.75 82 GLU A CA 1
ATOM 674 C C . GLU A 1 82 ? -11.833 -5.970 4.932 1.00 84.75 82 GLU A C 1
ATOM 676 O O . GLU A 1 82 ? -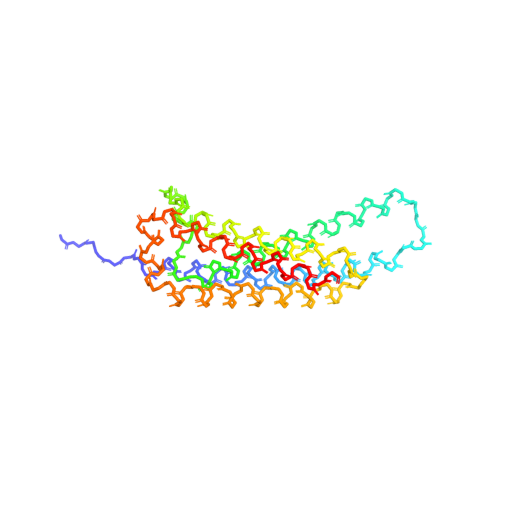12.841 -5.305 4.716 1.00 84.75 82 GLU A O 1
ATOM 681 N N . VAL A 1 83 ? -11.490 -6.994 4.145 1.00 85.94 83 VAL A N 1
ATOM 682 C CA . VAL A 1 83 ? -12.230 -7.346 2.923 1.00 85.94 83 VAL A CA 1
ATOM 683 C C . VAL A 1 83 ? -13.657 -7.789 3.242 1.00 85.94 83 VAL A C 1
ATOM 685 O O . VAL A 1 83 ? -14.584 -7.462 2.498 1.00 85.94 83 VAL A O 1
ATOM 688 N N . LEU A 1 84 ? -13.853 -8.524 4.339 1.00 85.38 84 LEU A N 1
ATOM 689 C CA . LEU A 1 84 ? -15.183 -8.937 4.775 1.00 85.38 84 LEU A CA 1
ATOM 690 C C . LEU A 1 84 ? -15.985 -7.728 5.262 1.00 85.38 84 LEU A C 1
ATOM 692 O O . LEU A 1 84 ? -17.128 -7.558 4.844 1.00 85.38 84 LEU A O 1
ATOM 696 N N . LEU A 1 85 ? -15.373 -6.873 6.085 1.00 87.06 85 LEU A N 1
ATOM 697 C CA . LEU A 1 85 ? -15.998 -5.659 6.609 1.00 87.06 85 LEU A CA 1
ATOM 698 C C . LEU A 1 85 ? -16.400 -4.704 5.474 1.00 87.06 85 LEU A C 1
ATOM 700 O O . LEU A 1 85 ? -17.522 -4.202 5.455 1.00 87.06 85 LEU A O 1
ATOM 704 N N . ILE A 1 86 ? -15.535 -4.504 4.480 1.00 90.25 86 ILE A N 1
ATOM 705 C CA . ILE A 1 86 ? -15.825 -3.667 3.306 1.00 90.25 86 ILE A CA 1
ATOM 706 C C . ILE A 1 86 ? -16.993 -4.249 2.502 1.00 90.25 86 ILE A C 1
ATOM 708 O O . ILE A 1 86 ? -17.893 -3.512 2.105 1.00 90.25 86 ILE A O 1
ATOM 712 N N . ARG A 1 87 ? -17.040 -5.576 2.310 1.00 87.06 87 ARG A N 1
ATOM 713 C CA . ARG A 1 87 ? -18.178 -6.248 1.652 1.00 87.06 87 ARG A CA 1
ATOM 714 C C . ARG A 1 87 ? -19.487 -6.119 2.433 1.00 87.06 87 ARG A C 1
ATOM 716 O O . ARG A 1 87 ? -20.550 -6.187 1.828 1.00 87.06 87 ARG A O 1
ATOM 723 N N . GLN A 1 88 ? -19.412 -5.934 3.748 1.00 90.94 88 GLN A N 1
ATOM 724 C CA . GLN A 1 88 ? -20.560 -5.663 4.616 1.00 90.94 88 GLN A CA 1
ATOM 725 C C . GLN A 1 88 ? -20.953 -4.173 4.650 1.00 90.94 88 GLN A C 1
ATOM 727 O O . GLN A 1 88 ? -21.887 -3.815 5.361 1.00 90.94 88 GLN A O 1
ATOM 732 N N . GLY A 1 89 ? -20.277 -3.305 3.887 1.00 89.88 89 GLY A N 1
ATOM 733 C CA . GLY A 1 89 ? -20.574 -1.870 3.826 1.00 89.88 89 GLY A CA 1
ATOM 734 C C . GLY A 1 89 ? -19.888 -1.039 4.913 1.00 89.88 89 GLY A C 1
ATOM 735 O O . GLY A 1 89 ? -20.290 0.091 5.179 1.00 89.88 89 GLY A O 1
ATOM 736 N N . ASN A 1 90 ? -18.853 -1.574 5.561 1.00 93.12 90 ASN A N 1
ATOM 737 C CA . ASN A 1 90 ? -18.128 -0.851 6.594 1.00 93.12 90 ASN A CA 1
ATOM 738 C C . ASN A 1 90 ? -17.168 0.185 5.982 1.00 93.12 90 ASN A C 1
ATOM 740 O O . ASN A 1 90 ? -16.080 -0.139 5.494 1.00 93.12 90 ASN A O 1
ATOM 744 N N . HIS A 1 91 ? -17.565 1.454 6.052 1.00 93.38 91 HIS A N 1
ATOM 745 C CA . HIS A 1 91 ? -16.765 2.570 5.551 1.00 93.38 91 HIS A CA 1
ATOM 746 C C . HIS A 1 91 ? -15.461 2.780 6.331 1.00 93.38 91 HIS A C 1
ATOM 748 O O . HIS A 1 91 ? -14.478 3.232 5.752 1.00 93.38 91 HIS A O 1
ATOM 754 N N . ALA A 1 92 ? -15.412 2.438 7.621 1.00 92.81 92 ALA A N 1
ATOM 755 C CA . ALA A 1 92 ? -14.210 2.609 8.434 1.00 92.81 92 ALA A CA 1
ATOM 756 C C . ALA A 1 92 ? -13.060 1.728 7.930 1.00 92.81 92 ALA A C 1
ATOM 758 O O . ALA A 1 92 ? -11.947 2.214 7.719 1.00 92.81 92 ALA A O 1
ATOM 759 N N . ALA A 1 93 ? -13.352 0.451 7.663 1.00 92.19 93 ALA A N 1
ATOM 760 C CA . ALA A 1 93 ? -12.385 -0.482 7.089 1.00 92.19 93 ALA A CA 1
ATOM 761 C C . ALA A 1 93 ? -11.905 -0.020 5.701 1.00 92.19 93 ALA A C 1
ATOM 763 O O . ALA A 1 93 ? -10.708 -0.057 5.419 1.00 92.19 93 ALA A O 1
ATOM 764 N N . MET A 1 94 ? -12.824 0.476 4.860 1.00 94.50 94 MET A N 1
ATOM 765 C CA . MET A 1 94 ? -12.503 1.003 3.527 1.00 94.50 94 MET A CA 1
ATOM 766 C C . MET A 1 94 ? -11.566 2.210 3.595 1.00 94.50 94 MET A C 1
ATOM 768 O O . MET A 1 94 ? -10.568 2.238 2.879 1.00 94.50 94 MET A O 1
ATOM 772 N N . LEU A 1 95 ? -11.858 3.182 4.461 1.00 95.31 95 LEU A N 1
ATOM 773 C CA . LEU A 1 95 ? -11.061 4.403 4.581 1.00 95.31 95 LEU A CA 1
ATOM 774 C C . LEU A 1 95 ? -9.649 4.112 5.104 1.00 95.31 95 LEU A C 1
ATOM 776 O O . LEU A 1 95 ? -8.679 4.645 4.564 1.00 95.31 95 LEU A O 1
ATOM 780 N N . SER A 1 96 ? -9.527 3.227 6.100 1.00 93.50 96 SER A N 1
ATOM 781 C CA . SER A 1 96 ? -8.228 2.834 6.657 1.00 93.50 96 SER A CA 1
ATOM 782 C C . SER A 1 96 ? -7.364 2.120 5.616 1.00 93.50 96 SER A C 1
ATOM 784 O O . SER A 1 96 ? -6.241 2.545 5.333 1.00 93.50 96 SER A O 1
ATOM 786 N N . LEU A 1 97 ? -7.907 1.068 4.992 1.00 93.06 97 LEU A N 1
ATOM 787 C CA . LEU A 1 97 ? -7.195 0.294 3.974 1.00 93.06 97 LEU A CA 1
ATOM 788 C C . LEU A 1 97 ? -6.897 1.138 2.728 1.00 93.06 97 LEU A C 1
ATOM 790 O O . LEU A 1 97 ? -5.783 1.110 2.207 1.00 93.06 97 LEU A O 1
ATOM 794 N N . GLY A 1 98 ? -7.866 1.930 2.269 1.00 94.69 98 GLY A N 1
ATOM 795 C CA . GLY A 1 98 ? -7.716 2.821 1.122 1.00 94.69 98 GLY A CA 1
ATOM 796 C C . GLY A 1 98 ? -6.597 3.840 1.326 1.00 94.69 98 GLY A C 1
ATOM 797 O O . GLY A 1 98 ? -5.737 3.983 0.457 1.00 94.69 98 GLY A O 1
ATOM 798 N N . GLY A 1 99 ? -6.543 4.487 2.493 1.00 95.00 99 GLY A N 1
ATOM 799 C CA . GLY A 1 99 ? -5.466 5.420 2.827 1.00 95.00 99 GLY A CA 1
ATOM 800 C C . GLY A 1 99 ? -4.086 4.759 2.860 1.00 95.00 99 GLY A C 1
ATOM 801 O O . GLY A 1 99 ? -3.123 5.318 2.332 1.00 95.00 99 GLY A O 1
ATOM 802 N N . ALA A 1 100 ? -3.988 3.534 3.386 1.00 94.56 100 ALA A N 1
ATOM 803 C CA . ALA A 1 100 ? -2.742 2.770 3.377 1.00 94.56 100 ALA A CA 1
ATOM 804 C C . ALA A 1 100 ? -2.270 2.420 1.955 1.00 94.56 100 ALA A C 1
ATOM 806 O O . ALA A 1 100 ? -1.087 2.587 1.648 1.00 94.56 100 ALA A O 1
ATOM 807 N N . LEU A 1 101 ? -3.181 1.982 1.079 1.00 95.06 101 LEU A N 1
ATOM 808 C CA . LEU A 1 101 ? -2.869 1.663 -0.320 1.00 95.06 101 LEU A CA 1
ATOM 809 C C . LEU A 1 101 ? -2.430 2.896 -1.109 1.00 95.06 101 LEU A C 1
ATOM 811 O O . LEU A 1 101 ? -1.452 2.831 -1.856 1.00 95.06 101 LEU A O 1
ATOM 815 N N . LEU A 1 102 ? -3.129 4.019 -0.934 1.00 95.94 102 LEU A N 1
ATOM 816 C CA . LEU A 1 102 ? -2.773 5.280 -1.581 1.00 95.94 102 LEU A CA 1
ATOM 817 C C . LEU A 1 102 ? -1.411 5.785 -1.094 1.00 95.94 102 LEU A C 1
ATOM 819 O O . LEU A 1 102 ? -0.567 6.130 -1.918 1.00 95.94 102 LEU A O 1
ATOM 823 N N . GLY A 1 103 ? -1.158 5.747 0.218 1.00 94.44 103 GLY A N 1
ATOM 824 C CA . GLY A 1 103 ? 0.135 6.122 0.793 1.00 94.44 103 GLY A CA 1
ATOM 825 C C . GLY A 1 103 ? 1.294 5.300 0.228 1.00 94.44 103 GLY A C 1
ATOM 826 O O . GLY A 1 103 ? 2.284 5.864 -0.230 1.00 94.44 103 GLY A O 1
ATOM 827 N N . PHE A 1 104 ? 1.152 3.973 0.181 1.00 94.25 104 PHE A N 1
ATOM 828 C CA . PHE A 1 104 ? 2.181 3.101 -0.392 1.00 94.25 104 PHE A CA 1
ATOM 829 C C . PHE A 1 104 ? 2.366 3.315 -1.904 1.00 94.25 104 PHE A C 1
ATOM 831 O O . PHE A 1 104 ? 3.490 3.275 -2.408 1.00 94.25 104 PHE A O 1
ATOM 838 N N . SER A 1 105 ? 1.280 3.603 -2.629 1.00 93.62 105 SER A N 1
ATOM 839 C CA . SER A 1 105 ? 1.335 3.909 -4.065 1.00 93.62 105 SER A CA 1
ATOM 840 C C . SER A 1 105 ? 2.171 5.158 -4.354 1.00 93.62 105 SER A C 1
ATOM 842 O O . SER A 1 105 ? 2.928 5.162 -5.325 1.00 93.62 105 SER A O 1
ATOM 844 N N . LEU A 1 106 ? 2.100 6.187 -3.497 1.00 92.00 106 LEU A N 1
ATOM 845 C CA . LEU A 1 106 ? 2.957 7.374 -3.611 1.00 92.00 106 LEU A CA 1
ATOM 846 C C . LEU A 1 106 ? 4.438 7.009 -3.472 1.00 92.00 106 LEU A C 1
ATOM 848 O O . LEU A 1 106 ? 5.267 7.485 -4.247 1.00 92.00 106 LEU A O 1
ATOM 852 N N . THR A 1 107 ? 4.781 6.130 -2.527 1.00 92.44 107 THR A N 1
ATOM 853 C CA . THR A 1 107 ? 6.178 5.722 -2.341 1.00 92.44 107 THR A CA 1
ATOM 854 C C . THR A 1 107 ? 6.697 4.874 -3.501 1.00 92.44 107 THR A C 1
ATOM 856 O O . THR A 1 107 ? 7.829 5.085 -3.942 1.00 92.44 107 THR A O 1
ATOM 859 N N . ILE A 1 108 ? 5.877 3.967 -4.052 1.00 90.06 108 ILE A N 1
ATOM 860 C CA . ILE A 1 108 ? 6.228 3.235 -5.281 1.00 90.06 108 ILE A CA 1
ATOM 861 C C . ILE A 1 108 ? 6.471 4.215 -6.430 1.00 90.06 108 ILE A C 1
ATOM 863 O O . ILE A 1 108 ? 7.470 4.083 -7.135 1.00 90.06 108 ILE A O 1
ATOM 867 N N . ALA A 1 109 ? 5.581 5.194 -6.613 1.00 87.31 109 ALA A N 1
ATOM 868 C CA . ALA A 1 109 ? 5.709 6.181 -7.678 1.00 87.31 109 ALA A CA 1
ATOM 869 C C . ALA A 1 109 ? 7.024 6.964 -7.558 1.00 87.31 109 ALA A C 1
ATOM 871 O O . ALA A 1 109 ? 7.772 7.035 -8.530 1.00 87.31 109 ALA A O 1
ATOM 872 N N . SER A 1 110 ? 7.357 7.465 -6.363 1.00 87.69 110 SER A N 1
ATOM 873 C CA . SER A 1 110 ? 8.635 8.153 -6.136 1.00 87.69 110 SER A CA 1
ATOM 874 C C . SER A 1 110 ? 9.841 7.246 -6.393 1.00 87.69 110 SER A C 1
ATOM 876 O O . SER A 1 110 ? 10.778 7.642 -7.085 1.00 87.69 110 SER A O 1
ATOM 878 N N . SER A 1 111 ? 9.778 5.989 -5.941 1.00 87.25 111 SER A N 1
ATOM 879 C CA . SER A 1 111 ? 10.844 5.010 -6.178 1.00 87.25 111 SER A CA 1
ATOM 880 C C . SER A 1 111 ? 11.054 4.756 -7.678 1.00 87.25 111 SER A C 1
ATOM 882 O O . SER A 1 111 ? 12.193 4.679 -8.128 1.00 87.25 111 SER A O 1
ATOM 884 N N . LEU A 1 112 ? 9.989 4.653 -8.482 1.00 84.69 112 LEU A N 1
ATOM 885 C CA . LEU A 1 112 ? 10.112 4.474 -9.938 1.00 84.69 112 LEU A CA 1
ATOM 886 C C . LEU A 1 112 ? 10.720 5.696 -10.635 1.00 84.69 112 LEU A C 1
ATOM 888 O O . LEU A 1 112 ? 11.429 5.533 -11.624 1.00 84.69 112 LEU A O 1
ATOM 892 N N . LEU A 1 113 ? 10.430 6.903 -10.146 1.00 81.62 113 LEU A N 1
ATOM 893 C CA . LEU A 1 113 ? 10.919 8.147 -10.744 1.00 81.62 113 LEU A CA 1
ATOM 894 C C . LEU A 1 113 ? 12.414 8.373 -10.487 1.00 81.62 113 LEU A C 1
ATOM 896 O O . LEU A 1 113 ? 13.112 8.872 -11.369 1.00 81.62 113 LEU A O 1
ATOM 900 N N . HIS A 1 114 ? 12.907 7.985 -9.310 1.00 79.19 114 HIS A N 1
ATOM 901 C CA . HIS A 1 114 ? 14.257 8.343 -8.861 1.00 79.19 114 HIS A CA 1
ATOM 902 C C . HIS A 1 114 ? 15.263 7.194 -8.926 1.00 79.19 114 HIS A C 1
ATOM 904 O O . HIS A 1 114 ? 16.470 7.422 -8.838 1.00 79.19 114 HIS A O 1
ATOM 910 N N . THR A 1 115 ? 14.805 5.963 -9.164 1.00 78.06 115 THR A N 1
ATOM 911 C CA . THR A 1 115 ? 15.694 4.801 -9.156 1.00 78.06 115 THR A CA 1
ATOM 912 C C . THR A 1 115 ? 16.003 4.288 -10.558 1.00 78.06 115 THR A C 1
ATOM 914 O O . THR A 1 115 ? 15.111 3.934 -11.324 1.00 78.06 115 THR A O 1
ATOM 917 N N . ARG A 1 116 ? 17.295 4.184 -10.897 1.00 71.31 116 ARG A N 1
ATOM 918 C CA . ARG A 1 116 ? 17.752 3.657 -12.202 1.00 71.31 116 ARG A CA 1
ATOM 919 C C . ARG A 1 116 ? 17.858 2.133 -12.238 1.00 71.31 116 ARG A C 1
ATOM 921 O O . ARG A 1 116 ? 17.764 1.537 -13.312 1.00 71.31 116 ARG A O 1
ATOM 928 N N . ASN A 1 117 ? 18.061 1.518 -11.075 1.00 76.25 117 ASN A N 1
ATOM 929 C CA . ASN A 1 117 ? 18.272 0.086 -10.919 1.00 76.25 117 ASN A CA 1
ATOM 930 C C . ASN A 1 117 ? 17.060 -0.566 -10.254 1.00 76.25 117 ASN A C 1
ATOM 932 O O . ASN A 1 117 ? 16.602 -0.128 -9.200 1.00 76.25 117 ASN A O 1
ATOM 936 N N . TYR A 1 118 ? 16.589 -1.687 -10.804 1.00 77.44 118 TYR A N 1
ATOM 937 C CA . TYR A 1 118 ? 15.473 -2.408 -10.195 1.00 77.44 118 TYR A CA 1
ATOM 938 C C . TYR A 1 118 ? 15.807 -2.924 -8.777 1.00 77.44 118 TYR A C 1
ATOM 940 O O . TYR A 1 118 ? 14.905 -3.054 -7.960 1.00 77.44 118 TYR A O 1
ATOM 948 N N . GLN A 1 119 ? 17.078 -3.211 -8.455 1.00 76.31 119 GLN A N 1
ATOM 949 C CA . GLN A 1 119 ? 17.47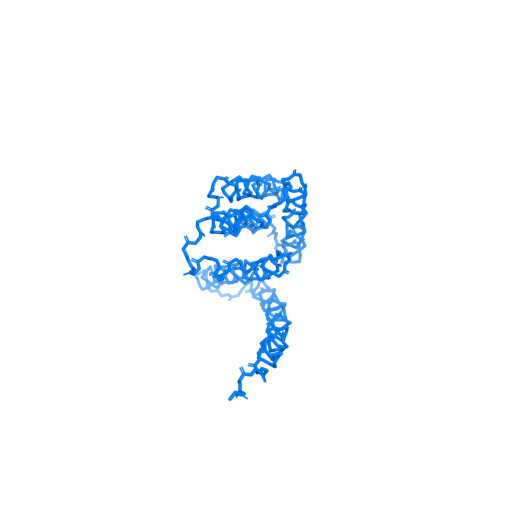7 -3.665 -7.108 1.00 76.31 119 GLN A CA 1
ATOM 950 C C . GLN A 1 119 ? 17.209 -2.604 -6.045 1.00 76.31 119 GLN A C 1
ATOM 952 O O . GLN A 1 119 ? 16.576 -2.884 -5.031 1.00 76.31 119 GLN A O 1
ATOM 957 N N . GLU A 1 120 ? 17.667 -1.384 -6.309 1.00 80.69 120 GLU A N 1
ATOM 958 C CA . GLU A 1 120 ? 17.442 -0.233 -5.441 1.00 80.69 120 GLU A CA 1
ATOM 959 C C . GLU A 1 120 ? 15.942 0.072 -5.340 1.00 80.69 120 GLU A C 1
ATOM 961 O O . GLU A 1 120 ? 15.444 0.322 -4.247 1.00 80.69 120 GLU A O 1
ATOM 966 N N . PHE A 1 121 ? 15.195 -0.064 -6.443 1.00 83.81 121 PHE A N 1
ATOM 967 C CA . PHE A 1 121 ? 13.748 0.149 -6.446 1.00 83.81 121 PHE A CA 1
ATOM 968 C C . PHE A 1 121 ? 13.044 -0.821 -5.489 1.00 83.81 121 PHE A C 1
ATOM 970 O O . PHE A 1 121 ? 12.200 -0.416 -4.692 1.00 83.81 121 PHE A O 1
ATOM 977 N N . PHE A 1 122 ? 13.418 -2.103 -5.526 1.00 83.25 122 PHE A N 1
ATOM 978 C CA . PHE A 1 122 ? 12.871 -3.104 -4.612 1.00 83.25 122 PHE A CA 1
ATOM 979 C C . PHE A 1 122 ? 13.298 -2.878 -3.163 1.00 83.25 122 PHE A C 1
ATOM 981 O O . PHE A 1 122 ? 12.482 -3.090 -2.267 1.00 83.25 122 PHE A O 1
ATOM 988 N N . ALA A 1 123 ? 14.535 -2.438 -2.923 1.00 86.25 123 ALA A N 1
ATOM 989 C CA . ALA A 1 123 ? 14.997 -2.095 -1.581 1.00 86.25 123 ALA A CA 1
ATOM 990 C C . ALA A 1 123 ? 14.162 -0.948 -0.988 1.00 86.25 123 ALA A C 1
ATOM 992 O O . ALA A 1 123 ? 13.683 -1.062 0.142 1.00 86.25 123 ALA A O 1
ATOM 993 N N . TRP A 1 124 ? 13.900 0.100 -1.775 1.00 88.31 124 TRP A N 1
ATOM 994 C CA . TRP A 1 124 ? 13.049 1.217 -1.368 1.00 88.31 124 TRP A CA 1
ATOM 995 C C . TRP A 1 124 ? 11.585 0.820 -1.198 1.00 88.31 124 TRP A C 1
ATOM 997 O O . TRP A 1 124 ? 10.986 1.144 -0.175 1.00 88.31 124 TRP A O 1
ATOM 1007 N N . ALA A 1 125 ? 11.016 0.050 -2.127 1.00 86.94 125 ALA A N 1
ATOM 1008 C CA . ALA A 1 125 ? 9.643 -0.439 -2.014 1.00 86.94 125 ALA A CA 1
ATOM 1009 C C . ALA A 1 125 ? 9.451 -1.350 -0.787 1.00 86.94 125 ALA A C 1
ATOM 1011 O O . ALA A 1 125 ? 8.426 -1.283 -0.105 1.00 86.94 125 ALA A O 1
ATOM 1012 N N . PHE A 1 126 ? 10.441 -2.185 -0.470 1.00 88.38 126 PHE A N 1
ATOM 1013 C CA . PHE A 1 126 ? 10.410 -3.036 0.716 1.00 88.38 126 PHE A CA 1
ATOM 1014 C C . PHE A 1 126 ? 10.577 -2.226 2.008 1.00 88.38 126 PHE A C 1
ATOM 1016 O O . PHE A 1 126 ? 9.806 -2.410 2.951 1.00 88.38 126 PHE A O 1
ATOM 1023 N N . GLY A 1 127 ? 11.518 -1.279 2.041 1.00 90.31 127 GLY A N 1
ATOM 1024 C CA . GLY A 1 127 ? 11.659 -0.336 3.153 1.00 90.31 127 GLY A CA 1
ATOM 1025 C C . GLY A 1 127 ? 10.372 0.455 3.388 1.00 90.31 127 GLY A C 1
ATOM 1026 O O . GLY A 1 127 ? 9.915 0.582 4.522 1.00 90.31 127 GLY A O 1
ATOM 1027 N N . ALA A 1 128 ? 9.715 0.883 2.312 1.00 90.75 128 ALA A N 1
ATOM 1028 C CA . ALA A 1 128 ? 8.434 1.563 2.378 1.00 90.75 128 ALA A CA 1
ATOM 1029 C C . ALA A 1 128 ? 7.330 0.693 2.967 1.00 90.75 128 ALA A C 1
ATOM 1031 O O . ALA A 1 128 ? 6.586 1.157 3.825 1.00 90.75 128 ALA A O 1
ATOM 1032 N N . MET A 1 129 ? 7.262 -0.580 2.580 1.00 89.50 129 MET A N 1
ATOM 1033 C CA . MET A 1 129 ? 6.325 -1.539 3.162 1.00 89.50 129 MET A CA 1
ATOM 1034 C C . MET A 1 129 ? 6.533 -1.691 4.676 1.00 89.50 129 MET A C 1
ATOM 1036 O O . MET A 1 129 ? 5.555 -1.726 5.424 1.00 89.50 129 MET A O 1
ATOM 1040 N N . ILE A 1 130 ? 7.788 -1.711 5.138 1.00 91.94 130 ILE A N 1
ATOM 1041 C CA . ILE A 1 130 ? 8.121 -1.745 6.569 1.00 91.94 130 ILE A CA 1
ATOM 1042 C C . ILE A 1 130 ? 7.676 -0.457 7.267 1.00 91.94 130 ILE A C 1
ATOM 1044 O O . ILE A 1 130 ? 7.023 -0.529 8.308 1.00 91.94 130 ILE A O 1
ATOM 1048 N N . VAL A 1 131 ? 7.991 0.713 6.708 1.00 92.25 131 VAL A N 1
ATOM 1049 C CA . VAL A 1 131 ? 7.589 2.012 7.276 1.00 92.25 131 VAL A CA 1
ATOM 1050 C C . VAL A 1 131 ? 6.067 2.105 7.382 1.00 92.25 131 VAL A C 1
ATOM 1052 O O . VAL A 1 131 ? 5.547 2.498 8.425 1.00 92.25 131 VAL A O 1
ATOM 1055 N N . GLN A 1 132 ? 5.343 1.660 6.356 1.00 92.69 132 GLN A N 1
ATOM 1056 C CA . GLN A 1 132 ? 3.883 1.655 6.335 1.00 92.69 132 GLN A CA 1
ATOM 1057 C C . GLN A 1 132 ? 3.288 0.706 7.388 1.00 92.69 132 GLN A C 1
ATOM 1059 O O . GLN A 1 132 ? 2.316 1.042 8.069 1.00 92.69 132 GLN A O 1
ATOM 1064 N N . ALA A 1 133 ? 3.895 -0.470 7.559 1.00 89.75 133 ALA A N 1
ATOM 1065 C CA . ALA A 1 133 ? 3.524 -1.426 8.594 1.00 89.75 133 ALA A CA 1
ATOM 1066 C C . ALA A 1 133 ? 3.773 -0.854 10.002 1.00 89.75 133 ALA A C 1
ATOM 1068 O O . ALA A 1 133 ? 2.899 -0.927 10.870 1.00 89.75 133 ALA A O 1
ATOM 1069 N N . LEU A 1 134 ? 4.931 -0.227 10.226 1.00 90.88 134 LEU A N 1
ATOM 1070 C CA . LEU A 1 134 ? 5.266 0.432 11.490 1.00 90.88 134 LEU A CA 1
ATOM 1071 C C . LEU A 1 134 ? 4.316 1.590 11.795 1.00 90.88 134 LEU A C 1
ATOM 1073 O O . LEU A 1 134 ? 3.828 1.690 12.918 1.00 90.88 134 LEU A O 1
ATOM 1077 N N . ALA A 1 135 ? 4.002 2.416 10.798 1.00 90.81 135 ALA A N 1
ATOM 1078 C CA . ALA A 1 135 ? 3.040 3.502 10.910 1.00 90.81 135 ALA A CA 1
ATOM 1079 C C . ALA A 1 135 ? 1.681 3.004 11.408 1.00 90.81 135 ALA A C 1
ATOM 1081 O O . ALA A 1 135 ? 1.146 3.533 12.382 1.00 90.81 135 ALA A O 1
ATOM 1082 N N . TYR A 1 136 ? 1.159 1.936 10.799 1.00 88.94 136 TYR A N 1
ATOM 1083 C CA . TYR A 1 136 ? -0.080 1.310 11.253 1.00 88.94 136 TYR A CA 1
ATOM 1084 C C . TYR A 1 136 ? 0.047 0.731 12.668 1.00 88.94 136 TYR A C 1
ATOM 1086 O O . TYR A 1 136 ? -0.834 0.937 13.503 1.00 88.94 136 TYR A O 1
ATOM 1094 N N . ALA A 1 137 ? 1.138 0.027 12.974 1.00 87.56 137 ALA A N 1
ATOM 1095 C CA . ALA A 1 137 ? 1.351 -0.574 14.290 1.00 87.56 137 ALA A CA 1
ATOM 1096 C C . ALA A 1 137 ? 1.442 0.480 15.407 1.00 87.56 137 ALA A C 1
ATOM 1098 O O . ALA A 1 137 ? 0.944 0.262 16.510 1.00 87.56 137 ALA A O 1
ATOM 1099 N N . ILE A 1 138 ? 2.062 1.628 15.132 1.00 90.62 138 ILE A N 1
ATOM 1100 C CA . ILE A 1 138 ? 2.132 2.756 16.064 1.00 90.62 138 ILE A CA 1
ATOM 1101 C C . ILE A 1 138 ? 0.755 3.410 16.182 1.00 90.62 138 ILE A C 1
ATOM 1103 O O . ILE A 1 138 ? 0.250 3.552 17.294 1.00 90.62 138 ILE A O 1
ATOM 1107 N N . ALA A 1 139 ? 0.110 3.742 15.061 1.00 89.50 139 ALA A N 1
ATOM 1108 C CA . ALA A 1 139 ? -1.196 4.397 15.060 1.00 89.50 139 ALA A CA 1
ATOM 1109 C C . ALA A 1 139 ? -2.260 3.556 15.781 1.00 89.50 139 ALA A C 1
ATOM 1111 O O . ALA A 1 139 ? -2.972 4.076 16.633 1.00 89.50 139 ALA A O 1
ATOM 1112 N N . SER A 1 140 ? -2.316 2.248 15.516 1.00 85.69 140 SER A N 1
ATOM 1113 C CA . SER A 1 140 ? -3.252 1.315 16.162 1.00 85.69 140 SER A CA 1
ATOM 1114 C C . SER A 1 140 ? -2.976 1.077 17.650 1.00 85.69 140 SER A C 1
ATOM 1116 O O . SER A 1 140 ? -3.895 0.732 18.389 1.00 85.69 140 SER A O 1
ATOM 1118 N N . ARG A 1 141 ? -1.736 1.267 18.123 1.00 86.38 141 ARG A N 1
ATOM 1119 C CA . ARG A 1 141 ? -1.407 1.215 19.559 1.00 86.38 141 ARG A CA 1
ATOM 1120 C C . ARG A 1 141 ? -1.744 2.516 20.277 1.00 86.38 141 ARG A C 1
ATOM 1122 O O . ARG A 1 141 ? -2.248 2.474 21.398 1.00 86.38 141 ARG A O 1
ATOM 1129 N N . THR A 1 142 ? -1.472 3.653 19.643 1.00 88.25 142 THR A N 1
ATOM 1130 C CA . THR A 1 142 ? -1.815 4.980 20.173 1.00 88.25 142 THR A CA 1
ATOM 1131 C C . THR A 1 142 ? -3.330 5.154 20.241 1.00 88.25 142 THR A C 1
ATOM 1133 O O . THR A 1 142 ? -3.873 5.598 21.253 1.00 88.25 142 THR A O 1
ATOM 1136 N N . LEU A 1 143 ? -4.024 4.734 19.185 1.00 82.50 143 LEU A N 1
ATOM 1137 C CA . LEU A 1 143 ? -5.474 4.713 19.091 1.00 82.50 143 LEU A CA 1
ATOM 1138 C C . LEU A 1 143 ? -6.000 3.377 19.632 1.00 82.50 143 LEU A C 1
ATOM 1140 O O . LEU A 1 143 ? -6.285 2.443 18.882 1.00 82.50 143 LEU A O 1
ATOM 1144 N N . LYS A 1 144 ? -6.086 3.277 20.963 1.00 79.25 144 LYS A N 1
ATOM 1145 C CA . LYS A 1 144 ? -6.588 2.084 21.666 1.00 79.25 144 LYS A CA 1
ATOM 1146 C C . LYS A 1 144 ? -7.931 1.612 21.086 1.00 79.25 144 LYS A C 1
ATOM 1148 O O . LYS A 1 144 ? -8.767 2.423 20.699 1.00 79.25 144 LYS A O 1
ATOM 1153 N N . ASN A 1 145 ? -8.151 0.296 21.092 1.00 82.94 145 ASN A N 1
ATOM 1154 C CA . ASN A 1 145 ? -9.364 -0.362 20.584 1.00 82.94 145 ASN A CA 1
ATOM 1155 C C . ASN A 1 145 ? -9.610 -0.166 19.077 1.00 82.94 145 ASN A C 1
ATOM 1157 O O . ASN A 1 145 ? -10.754 -0.175 18.630 1.00 82.94 145 ASN A O 1
ATOM 1161 N N . ALA A 1 146 ? -8.544 -0.037 18.275 1.00 82.44 146 ALA A N 1
ATOM 1162 C CA . ALA A 1 146 ? -8.657 0.122 16.825 1.00 82.44 146 ALA A CA 1
ATOM 1163 C C . ALA A 1 146 ? -9.526 -0.952 16.155 1.00 82.44 146 ALA A C 1
ATOM 1165 O O . ALA A 1 146 ? -10.319 -0.639 15.274 1.00 82.44 146 ALA A O 1
ATOM 1166 N N . LYS A 1 147 ? -9.428 -2.204 16.614 1.00 85.00 147 LYS A N 1
ATOM 1167 C CA . LYS A 1 147 ? -10.265 -3.300 16.122 1.00 85.00 147 LYS A CA 1
ATOM 1168 C C . LYS A 1 147 ? -11.757 -3.027 16.344 1.00 85.00 147 LYS A C 1
ATOM 1170 O O . LYS A 1 147 ? -12.512 -3.040 15.382 1.00 85.00 147 LYS A O 1
ATOM 1175 N N . ASP A 1 148 ? -12.157 -2.722 17.575 1.00 87.31 148 ASP A N 1
ATOM 1176 C CA . ASP A 1 148 ? -13.567 -2.514 17.933 1.00 87.31 148 ASP A CA 1
ATOM 1177 C C . ASP A 1 148 ? -14.153 -1.281 17.228 1.00 87.31 148 ASP A C 1
ATOM 1179 O O . ASP A 1 148 ? -15.303 -1.281 16.789 1.00 87.31 148 ASP A O 1
ATOM 1183 N N . GLN A 1 149 ? -13.351 -0.222 17.072 1.00 89.44 149 GLN A N 1
ATOM 1184 C CA . GLN A 1 149 ? -13.756 0.991 16.353 1.00 89.44 149 GLN A CA 1
ATOM 1185 C C . GLN A 1 149 ? -13.973 0.721 14.860 1.00 89.44 149 GLN A C 1
ATOM 1187 O O . GLN A 1 149 ? -14.941 1.206 14.273 1.00 89.44 149 GLN A O 1
ATOM 1192 N N . ILE A 1 150 ? -13.104 -0.082 14.243 1.00 89.38 150 ILE A N 1
ATOM 1193 C CA . ILE A 1 150 ? -13.274 -0.461 12.842 1.00 89.38 150 ILE A CA 1
ATOM 1194 C C . ILE A 1 150 ? -14.451 -1.425 12.690 1.00 89.38 150 ILE A C 1
ATOM 1196 O O . ILE A 1 150 ? -15.297 -1.183 11.836 1.00 89.38 150 ILE A O 1
ATOM 1200 N N . GLU A 1 151 ? -14.581 -2.456 13.529 1.00 88.88 151 GLU A N 1
ATOM 1201 C CA . GLU A 1 151 ? -15.696 -3.417 13.471 1.00 88.88 151 GLU A CA 1
ATOM 1202 C C . GLU A 1 151 ? -17.064 -2.761 13.712 1.00 88.88 151 GLU A C 1
ATOM 1204 O O . GLU A 1 151 ? -18.034 -3.126 13.050 1.00 88.88 151 GLU A O 1
ATOM 1209 N N . SER A 1 152 ? -17.140 -1.738 14.569 1.00 91.62 152 SER A N 1
ATOM 1210 C CA . SER A 1 152 ? -18.367 -0.950 14.785 1.00 91.62 152 SER A CA 1
ATOM 1211 C C . SER A 1 152 ? -18.707 0.025 13.650 1.00 91.62 152 SER A C 1
ATOM 1213 O O . SER A 1 152 ? -19.774 0.638 13.670 1.00 91.62 152 SER A O 1
ATOM 1215 N N . GLY A 1 153 ? -17.840 0.167 12.642 1.00 90.06 153 GLY A N 1
ATOM 1216 C CA . GLY A 1 153 ? -18.094 1.017 11.479 1.00 90.06 153 GLY A CA 1
ATOM 1217 C C . GLY A 1 153 ? -17.835 2.503 11.712 1.00 90.06 153 GLY A C 1
ATOM 1218 O O . GLY A 1 153 ? -18.384 3.334 10.987 1.00 90.06 153 GLY A O 1
ATOM 1219 N N . ASN A 1 154 ? -16.991 2.860 12.686 1.00 93.25 154 ASN A N 1
ATOM 1220 C CA . ASN A 1 154 ? -16.634 4.250 12.961 1.00 93.25 154 ASN A CA 1
ATOM 1221 C C . ASN A 1 154 ? -15.780 4.846 11.825 1.00 93.25 154 ASN A C 1
ATOM 1223 O O . ASN A 1 154 ? -14.549 4.755 11.815 1.00 93.25 154 ASN A O 1
ATOM 1227 N N . SER A 1 155 ? -16.444 5.467 10.850 1.00 92.75 155 SER A N 1
ATOM 1228 C CA . SER A 1 155 ? -15.805 6.031 9.658 1.00 92.75 155 SER A CA 1
ATOM 1229 C C . SER A 1 155 ? -14.791 7.127 9.980 1.00 92.75 155 SER A C 1
ATOM 1231 O O . SER A 1 155 ? -13.781 7.221 9.289 1.00 92.75 155 SER A O 1
ATOM 1233 N N . ALA A 1 156 ? -14.997 7.911 11.043 1.00 92.75 156 ALA A N 1
ATOM 1234 C CA . ALA A 1 156 ? -14.037 8.925 11.474 1.00 92.75 156 ALA A CA 1
ATOM 1235 C C . ALA A 1 156 ? -12.729 8.283 11.957 1.00 92.75 156 ALA A C 1
ATOM 1237 O O . ALA A 1 156 ? -11.643 8.737 11.600 1.00 92.75 156 ALA A O 1
ATOM 1238 N N . PHE A 1 157 ? -12.829 7.186 12.710 1.00 92.94 157 PHE A N 1
ATOM 1239 C CA . PHE A 1 157 ? -11.662 6.437 13.169 1.00 92.94 157 PHE A CA 1
ATOM 1240 C C . PHE A 1 157 ? -10.904 5.785 12.005 1.00 92.94 157 PHE A C 1
ATOM 1242 O O . PHE A 1 157 ? -9.684 5.918 11.900 1.00 92.94 157 PHE A O 1
ATOM 1249 N N . GLY A 1 158 ? -11.629 5.128 11.093 1.00 92.31 158 GLY A N 1
ATOM 1250 C CA . GLY A 1 158 ? -11.040 4.554 9.881 1.00 92.31 158 GLY A CA 1
ATOM 1251 C C . GLY A 1 158 ? -10.409 5.607 8.969 1.00 92.31 158 GLY A C 1
ATOM 1252 O O . GLY A 1 158 ? -9.307 5.412 8.463 1.00 92.31 158 GLY A O 1
ATOM 1253 N N . GLY A 1 159 ? -11.066 6.759 8.825 1.00 95.06 159 GLY A N 1
ATOM 1254 C CA . GLY A 1 159 ? -10.548 7.922 8.108 1.00 95.06 159 GLY A CA 1
ATOM 1255 C C . GLY A 1 159 ? -9.259 8.463 8.715 1.00 95.06 159 GLY A C 1
ATOM 1256 O O . GLY A 1 159 ? -8.314 8.721 7.977 1.00 95.06 159 GLY A O 1
ATOM 1257 N N . LEU A 1 160 ? -9.178 8.574 10.044 1.00 94.12 160 LEU A N 1
ATOM 1258 C CA . LEU A 1 160 ? -7.964 9.013 10.733 1.00 94.12 160 LEU A CA 1
ATOM 1259 C C . LEU A 1 160 ? -6.795 8.047 10.496 1.00 94.12 160 LEU A C 1
ATOM 1261 O O . LEU A 1 160 ? -5.702 8.490 10.146 1.00 94.12 160 LEU A O 1
ATOM 1265 N N . LEU A 1 161 ? -7.021 6.736 10.638 1.00 92.94 161 LEU A N 1
ATOM 1266 C CA . LEU A 1 161 ? -5.995 5.728 10.348 1.00 92.94 161 LEU A CA 1
ATOM 1267 C C . LEU A 1 161 ? -5.532 5.786 8.888 1.00 92.94 161 LEU A C 1
ATOM 1269 O O . LEU A 1 161 ? -4.328 5.779 8.622 1.00 92.94 161 LEU A O 1
ATOM 1273 N N . GLY A 1 162 ? -6.478 5.902 7.955 1.00 94.56 162 GLY A N 1
ATOM 1274 C CA . GLY A 1 162 ? -6.188 6.040 6.531 1.00 94.56 162 GLY A CA 1
ATOM 1275 C C . GLY A 1 162 ? -5.395 7.309 6.215 1.00 94.56 162 GLY A C 1
ATOM 1276 O O . GLY A 1 162 ? -4.417 7.249 5.474 1.00 94.56 162 GLY A O 1
ATOM 1277 N N . ALA A 1 163 ? -5.761 8.443 6.816 1.00 96.31 163 ALA A N 1
ATOM 1278 C CA . ALA A 1 163 ? -5.077 9.720 6.632 1.00 96.31 163 ALA A CA 1
ATOM 1279 C C . ALA A 1 163 ? -3.646 9.697 7.186 1.00 96.31 163 ALA A C 1
ATOM 1281 O O . ALA A 1 163 ? -2.731 10.173 6.518 1.00 96.31 163 ALA A O 1
ATOM 1282 N N . ILE A 1 164 ? -3.431 9.099 8.365 1.00 94.56 164 ILE A N 1
ATOM 1283 C CA . ILE A 1 164 ? -2.090 8.912 8.941 1.00 94.56 164 ILE A CA 1
ATOM 1284 C C . ILE A 1 164 ? -1.228 8.061 8.005 1.00 94.56 164 ILE A C 1
ATOM 1286 O O . ILE A 1 164 ? -0.092 8.431 7.704 1.00 94.56 164 ILE A O 1
ATOM 1290 N N . ALA A 1 165 ? -1.768 6.943 7.515 1.00 94.75 165 ALA A N 1
ATOM 1291 C CA . ALA A 1 165 ? -1.047 6.082 6.588 1.00 94.75 165 ALA A CA 1
ATOM 1292 C C . ALA A 1 165 ? -0.712 6.826 5.284 1.00 94.75 165 ALA A C 1
ATOM 1294 O O . ALA A 1 165 ? 0.432 6.793 4.831 1.00 94.75 165 ALA A O 1
ATOM 1295 N N . LEU A 1 166 ? -1.670 7.556 4.714 1.00 95.56 166 LEU A N 1
ATOM 1296 C CA . LEU A 1 166 ? -1.458 8.345 3.503 1.00 95.56 166 LEU A CA 1
ATOM 1297 C C . LEU A 1 166 ? -0.383 9.424 3.701 1.00 95.56 166 LEU A C 1
ATOM 1299 O O . LEU A 1 166 ? 0.517 9.539 2.871 1.00 95.56 166 LEU A O 1
ATOM 1303 N N . ALA A 1 167 ? -0.430 10.161 4.813 1.00 96.12 167 ALA A N 1
ATOM 1304 C CA . ALA A 1 167 ? 0.549 11.196 5.139 1.00 96.12 167 ALA A CA 1
ATOM 1305 C C . ALA A 1 167 ? 1.963 10.619 5.291 1.00 96.12 167 ALA A C 1
ATOM 1307 O O . ALA A 1 167 ? 2.908 11.137 4.698 1.00 96.12 167 ALA A O 1
ATOM 1308 N N . ILE A 1 168 ? 2.109 9.513 6.026 1.00 94.44 168 ILE A N 1
ATOM 1309 C CA . ILE A 1 168 ? 3.410 8.855 6.205 1.00 94.44 168 ILE A CA 1
ATOM 1310 C C . ILE A 1 168 ? 3.926 8.294 4.878 1.00 94.44 168 ILE A C 1
ATOM 1312 O O . ILE A 1 168 ? 5.107 8.450 4.579 1.00 94.44 168 ILE A O 1
ATOM 1316 N N . GLY A 1 169 ? 3.054 7.713 4.051 1.00 93.19 169 GLY A N 1
ATOM 1317 C CA . GLY A 1 169 ? 3.423 7.244 2.714 1.00 93.19 169 GLY A CA 1
ATOM 1318 C C . GLY A 1 169 ? 3.902 8.380 1.805 1.00 93.19 169 GLY A C 1
ATOM 1319 O O . GLY A 1 169 ? 4.889 8.219 1.089 1.00 93.19 169 GLY A O 1
ATOM 1320 N N . GLY A 1 170 ? 3.264 9.552 1.889 1.00 91.81 170 GLY A N 1
ATOM 1321 C CA . GLY A 1 170 ? 3.686 10.765 1.184 1.00 91.81 170 GLY A CA 1
ATOM 1322 C C . GLY A 1 170 ? 5.035 11.309 1.665 1.00 91.81 170 GLY A C 1
ATOM 1323 O O . GLY A 1 170 ? 5.895 11.611 0.841 1.00 91.81 170 GLY A O 1
ATOM 1324 N N . ILE A 1 171 ? 5.262 11.375 2.981 1.00 92.81 171 ILE A N 1
ATOM 1325 C CA . ILE A 1 171 ? 6.566 11.766 3.551 1.00 92.81 171 ILE A CA 1
ATOM 1326 C C . ILE A 1 171 ? 7.648 10.786 3.098 1.00 92.81 171 ILE A C 1
ATOM 1328 O O . ILE A 1 171 ? 8.702 11.194 2.623 1.00 92.81 171 ILE A O 1
ATOM 1332 N N . ASN A 1 172 ? 7.364 9.488 3.186 1.00 92.25 172 ASN A N 1
ATOM 1333 C CA . ASN A 1 172 ? 8.292 8.452 2.768 1.00 92.25 172 ASN A CA 1
ATOM 1334 C C . ASN A 1 172 ? 8.589 8.533 1.262 1.00 92.25 172 ASN A C 1
ATOM 1336 O O . ASN A 1 172 ? 9.735 8.404 0.852 1.00 92.25 172 ASN A O 1
ATOM 1340 N N . ALA A 1 173 ? 7.582 8.832 0.436 1.00 89.44 173 ALA A N 1
ATOM 1341 C CA . ALA A 1 173 ? 7.776 9.095 -0.987 1.00 89.44 173 ALA A CA 1
ATOM 1342 C C . ALA A 1 173 ? 8.732 10.272 -1.228 1.00 89.44 173 ALA A C 1
ATOM 1344 O O . ALA A 1 173 ? 9.612 10.166 -2.078 1.00 89.44 173 ALA A O 1
ATOM 1345 N N . ALA A 1 174 ? 8.606 11.359 -0.466 1.00 88.00 174 ALA A N 1
ATOM 1346 C CA . ALA A 1 174 ? 9.515 12.498 -0.565 1.00 88.00 174 ALA A CA 1
ATOM 1347 C C . ALA A 1 174 ? 10.950 12.153 -0.125 1.00 88.00 174 ALA A C 1
ATOM 1349 O O . ALA A 1 174 ? 11.895 12.673 -0.701 1.00 88.00 174 ALA A O 1
ATOM 1350 N N . CYS A 1 175 ? 11.131 11.258 0.852 1.00 86.88 175 CYS A N 1
ATOM 1351 C CA . CYS A 1 175 ? 12.459 10.828 1.304 1.00 86.88 175 CYS A CA 1
ATOM 1352 C C . CYS A 1 175 ? 13.201 9.925 0.306 1.00 86.88 175 CYS A C 1
ATOM 1354 O O . CYS A 1 175 ? 14.423 9.844 0.369 1.00 86.88 175 CYS A O 1
ATOM 1356 N N . VAL A 1 176 ? 12.472 9.222 -0.565 1.00 80.88 176 VAL A N 1
ATOM 1357 C CA . VAL A 1 176 ? 13.047 8.373 -1.627 1.00 80.88 176 VAL A CA 1
ATOM 1358 C C . VAL A 1 176 ? 13.378 9.180 -2.895 1.00 80.88 176 VAL A C 1
ATOM 1360 O O . VAL A 1 176 ? 14.037 8.664 -3.795 1.00 80.88 176 VAL A O 1
ATOM 1363 N N . SER A 1 177 ? 12.901 10.428 -2.967 1.00 68.00 177 SER A N 1
ATOM 1364 C CA . SER A 1 177 ? 13.100 11.333 -4.100 1.00 68.00 177 SER A CA 1
ATOM 1365 C C . SER A 1 177 ? 14.545 11.784 -4.291 1.00 68.00 177 SER A C 1
ATOM 1367 O O . SER A 1 177 ? 15.314 11.811 -3.307 1.00 68.00 177 SER A O 1
#

Radius of gyration: 19.46 Å; chains: 1; bounding box: 52×45×54 Å

Secondary structure (DSSP, 8-state):
------SSHHHHHHHHHHHHHHHHHHHHHHHHHHHHHHHHHTTTSS-HHHHHHHHHHHHHHHHHHHHHHHHHHHHHHSSS-HHHHHHTT-HHHHHHHHHHHHHHHHHHHHHHHH-SSHHHHHHHHHHHHHHHHHHHHHHHHHSTTHHHHHHTT-HHHHHHHHHHHHHHHHHHHHHH-